Protein AF-A0A7C5ZGW9-F1 (afdb_monomer)

Nearest PDB structures (foldseek):
  5idm-assembly2_B  TM=8.456E-01  e=6.456E-04  Caulobacter vibrioides
  8vc9-assembly3_F  TM=8.289E-01  e=2.481E-03  Leptospira interrogans serovar Copenhageni
  5idj-assembly1_A-2  TM=8.248E-01  e=5.566E-03  Caulobacter vibrioides
  4biz-assembly1_E  TM=8.247E-01  e=3.921E-02  Escherichia coli K-12
  4cb0-assembly1_B  TM=8.017E-01  e=1.076E-01  Escherichia coli K-12

Mean predicted aligned error: 18.48 Å

Foldseek 3Di:
DDPVCQVCLLPFQDDPDDPPPDRSCPSVVLQVVLVVQVWGWHWDDDVPPGIDIDRGGDDDPPPPPPPPCPPPPPPPPPPPPPPPPPDPPPDDDPDPDDDDDDDDDDDDDDDDDDDDD

Solvent-accessible surface area (backbone atoms only — not comparable to full-atom values): 8116 Å² total; per-residue (Å²): 75,57,70,73,54,59,74,42,46,54,36,77,58,39,61,93,62,60,91,92,73,64,70,22,44,67,51,25,51,51,39,52,50,23,50,72,59,71,26,42,63,49,78,50,59,41,70,96,77,46,76,49,79,47,76,45,66,72,75,82,72,90,75,69,65,79,76,75,82,65,83,75,73,76,75,69,70,78,71,77,64,78,78,69,68,75,73,78,71,79,75,77,76,83,83,89,77,86,79,89,80,89,82,87,85,90,83,89,86,88,84,86,84,91,84,83,134

Radius of gyration: 35.11 Å; Cα contacts (8 Å, |Δi|>4): 77; chains: 1; bounding box: 60×30×104 Å

Structure (mmCIF, N/CA/C/O backbone):
data_AF-A0A7C5ZGW9-F1
#
_entry.id   AF-A0A7C5ZGW9-F1
#
loop_
_atom_site.group_PDB
_atom_site.id
_atom_site.type_symbol
_atom_site.label_atom_id
_atom_site.label_alt_id
_atom_site.label_comp_id
_atom_site.label_asym_id
_atom_site.label_entity_id
_atom_site.label_seq_id
_atom_site.pdbx_PDB_ins_code
_atom_site.Cartn_x
_atom_site.Cartn_y
_atom_site.Cartn_z
_atom_site.occupancy
_atom_site.B_iso_or_equiv
_atom_site.auth_seq_id
_atom_site.auth_comp_id
_atom_site.auth_asym_id
_atom_site.auth_atom_id
_atom_site.pdbx_PDB_model_num
ATOM 1 N N . MET A 1 1 ? 1.413 -10.786 -9.775 1.00 79.88 1 MET A N 1
ATOM 2 C CA . MET A 1 1 ? 2.738 -10.311 -9.308 1.00 79.88 1 MET A CA 1
ATOM 3 C C . MET A 1 1 ? 3.564 -11.518 -8.872 1.00 79.88 1 MET A C 1
ATOM 5 O O . MET A 1 1 ? 2.961 -12.494 -8.444 1.00 79.88 1 MET A O 1
ATOM 9 N N . ALA A 1 2 ? 4.897 -11.491 -8.992 1.00 89.94 2 ALA A N 1
ATOM 10 C CA . ALA A 1 2 ? 5.752 -12.530 -8.397 1.00 89.94 2 ALA A CA 1
ATOM 11 C C . ALA A 1 2 ? 5.742 -12.421 -6.860 1.00 89.94 2 ALA A C 1
ATOM 13 O O . ALA A 1 2 ? 5.577 -11.316 -6.339 1.00 89.94 2 ALA A O 1
ATOM 14 N N . GLN A 1 3 ? 5.931 -13.531 -6.134 1.00 89.19 3 GLN A N 1
ATOM 15 C CA . GLN A 1 3 ? 5.864 -13.520 -4.663 1.00 89.19 3 GLN A CA 1
ATOM 16 C C . GLN A 1 3 ? 6.916 -12.606 -4.018 1.00 89.19 3 GLN A C 1
ATOM 18 O O . GLN A 1 3 ? 6.611 -11.910 -3.052 1.00 89.19 3 GLN A O 1
ATOM 23 N N . ASP A 1 4 ? 8.125 -12.536 -4.579 1.00 91.62 4 ASP A N 1
ATOM 24 C CA . ASP A 1 4 ? 9.179 -11.646 -4.073 1.00 91.62 4 ASP A CA 1
ATOM 25 C C . ASP A 1 4 ? 8.798 -10.171 -4.178 1.00 91.62 4 ASP A C 1
ATOM 27 O O . ASP A 1 4 ? 9.051 -9.387 -3.267 1.00 91.62 4 ASP A O 1
ATOM 31 N N . VAL A 1 5 ? 8.132 -9.804 -5.273 1.00 93.19 5 VAL A N 1
ATOM 32 C CA . VAL A 1 5 ? 7.628 -8.447 -5.486 1.00 93.19 5 VAL A CA 1
ATOM 33 C C . VAL A 1 5 ? 6.486 -8.149 -4.518 1.00 93.19 5 VAL A C 1
ATOM 35 O O . VAL A 1 5 ? 6.433 -7.054 -3.976 1.00 93.19 5 VAL A O 1
ATOM 38 N N . LEU A 1 6 ? 5.602 -9.120 -4.267 1.00 92.31 6 LEU A N 1
ATOM 39 C CA . LEU A 1 6 ? 4.466 -8.959 -3.359 1.00 92.31 6 LEU A CA 1
ATOM 40 C C . LEU A 1 6 ? 4.917 -8.668 -1.921 1.00 92.31 6 LEU A C 1
ATOM 42 O O . LEU A 1 6 ? 4.392 -7.749 -1.300 1.00 92.31 6 LEU A O 1
ATOM 46 N N . ARG A 1 7 ? 5.926 -9.397 -1.420 1.00 92.00 7 ARG A N 1
ATOM 47 C CA . ARG A 1 7 ? 6.481 -9.191 -0.067 1.00 92.00 7 ARG A CA 1
ATOM 48 C C . ARG A 1 7 ? 7.073 -7.798 0.126 1.00 92.00 7 ARG A C 1
ATOM 50 O O . ARG A 1 7 ? 6.948 -7.227 1.202 1.00 92.00 7 ARG A O 1
ATOM 57 N N . ARG A 1 8 ? 7.685 -7.258 -0.927 1.00 94.19 8 ARG A N 1
ATOM 58 C CA . ARG A 1 8 ? 8.375 -5.962 -0.907 1.00 94.19 8 ARG A CA 1
ATOM 59 C C . ARG A 1 8 ? 7.491 -4.793 -1.331 1.00 94.19 8 ARG A C 1
ATOM 61 O O . ARG A 1 8 ? 7.877 -3.645 -1.169 1.00 94.19 8 ARG A O 1
ATOM 68 N N . ALA A 1 9 ? 6.296 -5.061 -1.858 1.00 93.06 9 ALA A N 1
ATOM 69 C CA . ALA A 1 9 ? 5.416 -4.051 -2.442 1.00 93.06 9 ALA A CA 1
ATOM 70 C C . ALA A 1 9 ? 5.041 -2.920 -1.468 1.00 93.06 9 ALA A C 1
ATOM 72 O O . ALA A 1 9 ? 4.791 -1.803 -1.908 1.00 93.06 9 ALA A O 1
ATOM 73 N N . GLY A 1 10 ? 5.003 -3.205 -0.163 1.00 91.19 10 GLY A N 1
ATOM 74 C CA . GLY A 1 10 ? 4.729 -2.218 0.885 1.00 91.19 10 GLY A CA 1
ATOM 75 C C . GLY A 1 10 ? 5.967 -1.521 1.461 1.00 91.19 10 GLY A C 1
ATOM 76 O O . GLY A 1 10 ? 5.809 -0.692 2.354 1.00 91.19 10 GLY A O 1
ATOM 77 N N . GLU A 1 11 ? 7.179 -1.857 1.011 1.00 94.25 11 GLU A N 1
ATOM 78 C CA . GLU A 1 11 ? 8.414 -1.229 1.489 1.00 94.25 11 GLU A CA 1
ATOM 79 C C . GLU A 1 11 ? 8.556 0.198 0.932 1.00 94.25 11 GLU A C 1
ATOM 81 O O . GLU A 1 11 ? 8.208 0.450 -0.227 1.00 94.25 11 GLU A O 1
ATOM 86 N N . PRO A 1 12 ? 9.113 1.142 1.712 1.00 94.94 12 PRO A N 1
ATOM 87 C CA . PRO A 1 12 ? 9.471 2.457 1.200 1.00 94.94 12 PRO A CA 1
ATOM 88 C C . PRO A 1 12 ? 10.394 2.348 -0.016 1.00 94.94 12 PRO A C 1
ATOM 90 O O . PRO A 1 12 ? 11.338 1.560 -0.030 1.00 94.94 12 PRO A O 1
ATOM 93 N N . PHE A 1 13 ? 10.150 3.186 -1.019 1.00 94.25 13 PHE A N 1
ATOM 94 C CA . PHE A 1 13 ? 10.950 3.304 -2.242 1.00 94.25 13 PHE A CA 1
ATOM 95 C C . PHE A 1 13 ? 10.950 2.092 -3.181 1.00 94.25 13 PHE A C 1
ATOM 97 O O . PHE A 1 13 ? 11.552 2.146 -4.256 1.00 94.25 13 PHE A O 1
ATOM 104 N N . PHE A 1 14 ? 10.243 1.014 -2.844 1.00 93.81 14 PHE A N 1
ATOM 105 C CA . PHE A 1 14 ? 10.168 -0.148 -3.713 1.00 93.81 14 PHE A CA 1
ATOM 106 C C . PHE A 1 14 ? 9.263 0.122 -4.924 1.00 93.81 14 PHE A C 1
ATOM 108 O O . PHE A 1 14 ? 8.097 0.500 -4.808 1.00 93.81 14 PHE A O 1
ATOM 115 N N . THR A 1 15 ? 9.794 -0.092 -6.127 1.00 93.75 15 THR A N 1
ATOM 116 C CA . THR A 1 15 ? 9.034 0.018 -7.374 1.00 93.75 15 THR A CA 1
ATOM 117 C C . THR A 1 15 ? 9.588 -0.936 -8.423 1.00 93.75 15 THR A C 1
ATOM 119 O O . THR A 1 15 ? 10.796 -1.121 -8.541 1.00 93.75 15 THR A O 1
ATOM 122 N N . THR A 1 16 ? 8.698 -1.536 -9.211 1.00 93.69 16 THR A N 1
ATOM 123 C CA . THR A 1 16 ? 9.062 -2.292 -10.420 1.00 93.69 16 THR A CA 1
ATOM 124 C C . THR A 1 16 ? 9.043 -1.421 -11.676 1.00 93.69 16 THR A C 1
ATOM 126 O O . THR A 1 16 ? 9.332 -1.908 -12.768 1.00 93.69 16 THR A O 1
ATOM 129 N N . LYS A 1 17 ? 8.667 -0.143 -11.547 1.00 92.44 17 LYS A N 1
ATOM 130 C CA . LYS A 1 17 ? 8.642 0.800 -12.666 1.00 92.44 17 LYS A CA 1
ATOM 131 C C . LYS A 1 17 ? 10.059 1.278 -13.010 1.00 92.44 17 LYS A C 1
ATOM 133 O O . LYS A 1 17 ? 10.903 1.344 -12.116 1.00 92.44 17 LYS A O 1
ATOM 138 N N . PRO A 1 18 ? 10.307 1.674 -14.270 1.00 91.50 18 PRO A N 1
ATOM 139 C CA . PRO A 1 18 ? 11.567 2.288 -14.669 1.00 91.50 18 PRO A CA 1
ATOM 140 C C . PRO A 1 18 ? 11.903 3.556 -13.862 1.00 91.50 18 PRO A C 1
ATOM 142 O O . PRO A 1 18 ? 10.994 4.210 -13.331 1.00 91.50 18 PRO A O 1
ATOM 145 N N . PRO A 1 19 ? 13.188 3.957 -13.819 1.00 89.50 19 PRO A N 1
ATOM 146 C CA . PRO A 1 19 ? 13.611 5.203 -13.186 1.00 89.50 19 PRO A CA 1
ATOM 147 C C . PRO A 1 19 ? 12.803 6.410 -13.680 1.00 89.50 19 PRO A C 1
ATOM 149 O O . PRO A 1 19 ? 12.507 6.533 -14.867 1.00 89.50 19 PRO A O 1
ATOM 152 N N . GLY A 1 20 ? 12.423 7.296 -12.758 1.00 89.31 20 GLY A N 1
ATOM 153 C CA . GLY A 1 20 ? 11.638 8.498 -13.062 1.00 89.31 20 GLY A CA 1
ATOM 154 C C . GLY A 1 20 ? 10.123 8.288 -13.206 1.00 89.31 20 GLY A C 1
ATOM 155 O O . GLY A 1 20 ? 9.398 9.271 -13.308 1.00 89.31 20 GLY A O 1
ATOM 156 N N . GLN A 1 21 ? 9.606 7.051 -13.156 1.00 89.31 21 GLN A N 1
ATOM 157 C CA . GLN A 1 21 ? 8.163 6.766 -13.307 1.00 89.31 21 GLN A CA 1
ATOM 158 C C . GLN A 1 21 ? 7.407 6.562 -11.980 1.00 89.31 21 GLN A C 1
ATOM 160 O O . GLN A 1 21 ? 6.258 6.103 -11.949 1.00 89.31 21 GLN A O 1
ATOM 165 N N . GLY A 1 22 ? 8.054 6.888 -10.864 1.00 87.56 22 GLY A N 1
ATOM 166 C CA . GLY A 1 22 ? 7.465 6.847 -9.533 1.00 87.56 22 GLY A CA 1
ATOM 167 C C . GLY A 1 22 ? 8.495 6.532 -8.459 1.00 87.56 22 GLY A C 1
ATOM 168 O O . GLY A 1 22 ? 9.439 5.785 -8.690 1.00 87.56 22 GLY A O 1
ATOM 169 N N . MET A 1 23 ? 8.278 7.083 -7.268 1.00 92.88 23 MET A N 1
ATOM 170 C CA . MET A 1 23 ? 9.195 6.942 -6.133 1.00 92.88 23 MET A CA 1
ATOM 171 C C . MET A 1 23 ? 8.972 5.669 -5.311 1.00 92.88 23 MET A C 1
ATOM 173 O O . MET A 1 23 ? 9.651 5.495 -4.317 1.00 92.88 23 MET A O 1
ATOM 177 N N . GLY A 1 24 ? 7.998 4.816 -5.650 1.00 93.12 24 GLY A N 1
ATOM 178 C CA . GLY A 1 24 ? 7.712 3.607 -4.862 1.00 93.12 24 GLY A CA 1
ATOM 179 C C . GLY A 1 24 ? 7.123 3.871 -3.469 1.00 93.12 24 GLY A C 1
ATOM 180 O O . GLY A 1 24 ? 7.253 3.045 -2.580 1.00 93.12 24 GLY A O 1
ATOM 181 N N . LEU A 1 25 ? 6.489 5.030 -3.254 1.00 96.12 25 LEU A N 1
ATOM 182 C CA . LEU A 1 25 ? 5.954 5.417 -1.939 1.00 96.12 25 LEU A CA 1
ATOM 183 C C . LEU A 1 25 ? 4.452 5.163 -1.768 1.00 96.12 25 LEU A C 1
ATOM 185 O O . LEU A 1 25 ? 3.962 5.172 -0.648 1.00 96.12 25 LEU A O 1
ATOM 189 N N . GLY A 1 26 ? 3.703 4.930 -2.848 1.00 94.38 26 GLY A N 1
ATOM 190 C CA . GLY A 1 26 ?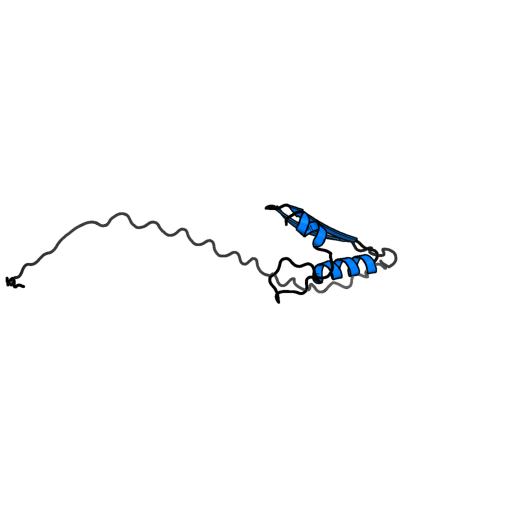 2.236 4.876 -2.783 1.00 94.38 26 GLY A CA 1
ATOM 191 C C . GLY A 1 26 ? 1.703 3.787 -1.848 1.00 94.38 26 GLY A C 1
ATOM 192 O O . GLY A 1 26 ? 0.924 4.078 -0.948 1.00 94.38 26 GLY A O 1
ATOM 193 N N . LEU A 1 27 ? 2.151 2.542 -2.028 1.00 95.56 27 LEU A N 1
ATOM 194 C CA . LEU A 1 27 ? 1.704 1.414 -1.199 1.00 95.56 27 LEU A CA 1
ATOM 195 C C . LEU A 1 27 ? 2.178 1.534 0.252 1.00 95.56 27 LEU A C 1
ATOM 197 O O . LEU A 1 27 ? 1.431 1.199 1.168 1.00 95.56 27 LEU A O 1
ATOM 201 N N . PHE A 1 28 ? 3.380 2.074 0.458 1.00 95.94 28 PHE A N 1
ATOM 202 C CA . PHE A 1 28 ? 3.881 2.393 1.789 1.00 95.94 28 PHE A CA 1
ATOM 203 C C . PHE A 1 28 ? 2.972 3.405 2.506 1.00 95.94 28 PHE A C 1
ATOM 205 O O . PHE A 1 28 ? 2.565 3.173 3.641 1.00 95.94 28 PHE A O 1
ATOM 212 N N . LEU A 1 29 ? 2.573 4.485 1.826 1.00 96.25 29 LEU A N 1
ATOM 213 C CA . LEU A 1 29 ? 1.683 5.500 2.397 1.00 96.25 29 LEU A CA 1
ATOM 214 C C . LEU A 1 29 ? 0.283 4.954 2.693 1.00 96.25 29 LEU A C 1
ATOM 216 O O . LEU A 1 29 ? -0.292 5.314 3.715 1.00 96.25 29 LEU A O 1
ATOM 220 N N . VAL A 1 30 ? -0.261 4.071 1.850 1.00 96.06 30 VAL A N 1
ATOM 221 C CA . VAL A 1 30 ? -1.545 3.403 2.130 1.00 96.06 30 VAL A CA 1
ATOM 222 C C . VAL A 1 30 ? -1.458 2.580 3.411 1.00 96.06 30 VAL A C 1
ATOM 224 O O . VAL A 1 30 ? -2.333 2.702 4.263 1.00 96.06 30 VAL A O 1
ATOM 227 N N . ARG A 1 31 ? -0.388 1.794 3.579 1.00 95.25 31 ARG A N 1
ATOM 228 C CA . ARG A 1 31 ? -0.169 1.009 4.796 1.00 95.25 31 ARG A CA 1
ATOM 229 C C . ARG A 1 31 ? -0.048 1.901 6.032 1.00 95.25 31 ARG A C 1
ATOM 231 O O . ARG A 1 31 ? -0.756 1.662 7.002 1.00 95.25 31 ARG A O 1
ATOM 238 N N . LEU A 1 32 ? 0.770 2.954 5.969 1.00 95.81 32 LEU A N 1
ATOM 239 C CA . LEU A 1 32 ? 0.900 3.915 7.070 1.00 95.81 32 LEU A CA 1
ATOM 240 C C . LEU A 1 32 ? -0.437 4.568 7.424 1.00 95.81 32 LEU A C 1
ATOM 242 O O . LEU A 1 32 ? -0.758 4.737 8.596 1.00 95.81 32 LEU A O 1
ATOM 246 N N . THR A 1 33 ? -1.218 4.938 6.410 1.00 96.12 33 THR A N 1
ATOM 247 C CA . THR A 1 33 ? -2.531 5.558 6.603 1.00 96.12 33 THR A CA 1
ATOM 248 C C . THR A 1 33 ? -3.470 4.576 7.295 1.00 96.12 33 THR A C 1
ATOM 250 O O . THR A 1 33 ? -4.086 4.934 8.292 1.00 96.12 33 THR A O 1
ATOM 253 N N . ALA A 1 34 ? -3.529 3.326 6.826 1.00 95.75 34 ALA A N 1
ATOM 254 C CA . ALA A 1 34 ? -4.328 2.277 7.450 1.00 95.75 34 ALA A CA 1
ATOM 255 C C . ALA A 1 34 ? -3.955 2.093 8.925 1.00 95.75 34 ALA A C 1
ATOM 257 O O . ALA A 1 34 ? -4.824 2.184 9.786 1.00 95.75 34 ALA A O 1
ATOM 258 N N . GLU A 1 35 ? -2.662 1.933 9.215 1.00 95.00 35 GLU A N 1
ATOM 259 C CA . GLU A 1 35 ? -2.135 1.772 10.574 1.00 95.00 35 GLU A CA 1
ATOM 260 C C . GLU A 1 35 ? -2.460 2.989 11.460 1.00 95.00 35 GLU A C 1
ATOM 262 O O . GLU A 1 35 ? -2.853 2.826 12.613 1.00 95.00 35 GLU A O 1
ATOM 267 N N . THR A 1 36 ? -2.384 4.208 10.912 1.00 96.06 36 THR A N 1
ATOM 268 C CA . THR A 1 36 ? -2.716 5.458 11.626 1.00 96.06 36 THR A CA 1
ATOM 269 C C . THR A 1 36 ? -4.186 5.509 12.048 1.00 96.06 36 THR A C 1
ATOM 271 O O . THR A 1 36 ? -4.501 6.019 13.120 1.00 96.06 36 THR A O 1
ATOM 274 N N . TYR A 1 37 ? -5.087 4.955 11.236 1.00 95.06 37 TYR A N 1
ATOM 275 C CA . TYR A 1 37 ? -6.512 4.847 11.559 1.00 95.06 37 TYR A CA 1
ATOM 276 C C . TYR A 1 37 ? -6.862 3.577 12.356 1.00 95.06 37 TYR A C 1
ATOM 278 O O . TYR A 1 37 ? -8.040 3.276 12.534 1.00 95.06 37 TYR A O 1
ATOM 286 N N . GLY A 1 38 ? -5.870 2.818 12.837 1.00 95.06 38 GLY A N 1
ATOM 287 C CA . GLY A 1 38 ? -6.093 1.563 13.568 1.00 95.06 38 GLY A CA 1
ATOM 288 C C . GLY A 1 38 ? -6.589 0.413 12.686 1.00 95.06 38 GLY A C 1
ATOM 289 O O . GLY A 1 38 ? -7.172 -0.547 13.182 1.00 95.06 38 GLY A O 1
ATOM 290 N N . GLY A 1 39 ? -6.401 0.535 11.376 1.00 96.00 39 GLY A N 1
ATOM 291 C CA . GLY A 1 39 ? -6.784 -0.434 10.365 1.00 96.00 39 GLY A CA 1
ATOM 292 C C . GLY A 1 39 ? -5.633 -1.299 9.862 1.00 96.00 39 GLY A C 1
ATOM 293 O O . GLY A 1 39 ? -4.540 -1.327 10.428 1.00 96.00 39 GLY A O 1
ATOM 294 N N . SER A 1 40 ? -5.886 -2.010 8.765 1.00 96.31 40 SER A N 1
ATOM 295 C CA . SER A 1 40 ? -4.936 -2.920 8.127 1.00 96.31 40 SER A CA 1
ATOM 296 C C . SER A 1 40 ? -4.934 -2.761 6.604 1.00 96.31 40 SER A C 1
ATOM 298 O O . SER A 1 40 ? -5.908 -2.314 5.995 1.00 96.31 40 SER A O 1
ATOM 300 N N . PHE A 1 41 ? -3.815 -3.122 5.975 1.00 95.62 41 PHE A N 1
ATOM 301 C CA . PHE A 1 41 ? -3.684 -3.168 4.522 1.00 95.62 41 PHE A CA 1
ATOM 302 C C . PHE A 1 41 ? -3.052 -4.493 4.087 1.00 95.62 41 PHE A C 1
ATOM 304 O O . PHE A 1 41 ? -1.958 -4.838 4.536 1.00 95.62 41 PHE A O 1
ATOM 311 N N . GLU A 1 42 ? -3.713 -5.209 3.177 1.00 94.62 42 GLU A N 1
ATOM 312 C CA . GLU A 1 42 ? -3.263 -6.489 2.631 1.00 94.62 42 GLU A CA 1
ATOM 313 C C . GLU A 1 42 ? -3.250 -6.459 1.095 1.00 94.62 42 GLU A C 1
ATOM 315 O O . GLU A 1 42 ? -4.151 -5.925 0.446 1.00 94.62 42 GLU A O 1
ATOM 320 N N . LEU A 1 43 ? -2.234 -7.080 0.493 1.00 94.06 43 LEU A N 1
ATOM 321 C CA . LEU A 1 43 ? -2.133 -7.252 -0.952 1.00 94.06 43 LEU A CA 1
ATOM 322 C C . LEU A 1 43 ? -2.101 -8.744 -1.289 1.00 94.06 43 LEU A C 1
ATOM 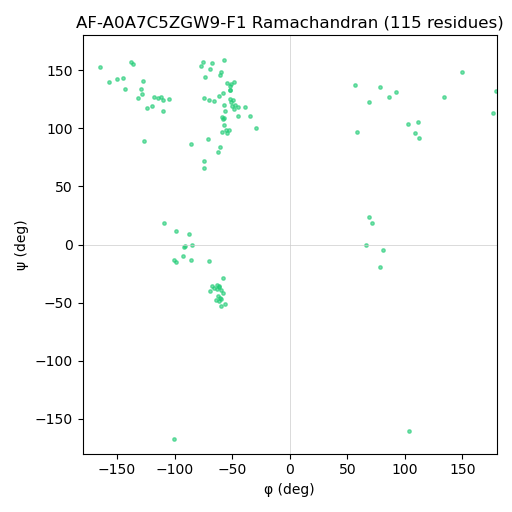324 O O . LEU A 1 43 ? -1.178 -9.460 -0.906 1.00 94.06 43 LEU A O 1
ATOM 328 N N . ARG A 1 44 ? -3.090 -9.210 -2.053 1.00 93.94 44 ARG A N 1
ATOM 329 C CA . ARG A 1 44 ? -3.185 -10.589 -2.546 1.00 93.94 44 ARG A CA 1
ATOM 330 C C . ARG A 1 44 ? -2.959 -10.595 -4.048 1.00 93.94 44 ARG A C 1
ATOM 332 O O . ARG A 1 44 ? -3.646 -9.897 -4.785 1.00 93.94 44 ARG A O 1
ATOM 339 N N . SER A 1 45 ? -2.003 -11.373 -4.541 1.00 93.12 45 SER A N 1
ATOM 340 C CA . SER A 1 45 ? -1.771 -11.492 -5.983 1.00 93.12 45 SER A CA 1
ATOM 341 C C . SER A 1 45 ? -1.346 -12.895 -6.364 1.00 93.12 45 SER A C 1
ATOM 343 O O . SER A 1 45 ? -0.579 -13.536 -5.652 1.00 93.12 45 SER A O 1
ATOM 345 N N . SER A 1 46 ? -1.809 -13.342 -7.527 1.00 91.56 46 SER A N 1
ATOM 346 C CA . SER A 1 46 ? -1.336 -14.556 -8.184 1.00 91.56 46 SER A CA 1
ATOM 347 C C . SER A 1 46 ? -0.987 -14.233 -9.642 1.00 91.56 46 SER A C 1
ATOM 349 O O . SER A 1 46 ? -1.750 -13.523 -10.308 1.00 91.56 46 SER A O 1
ATOM 351 N N . PRO A 1 47 ? 0.174 -14.678 -10.164 1.00 90.69 47 PRO A N 1
ATOM 352 C CA . PRO A 1 47 ? 0.509 -14.512 -11.578 1.00 90.69 47 PRO A CA 1
ATOM 353 C C . PRO A 1 47 ? -0.618 -15.024 -12.486 1.00 90.69 47 PRO A C 1
ATOM 355 O O . PRO A 1 47 ? -1.163 -16.095 -12.251 1.00 90.69 47 PRO A O 1
ATOM 358 N N . GLY A 1 48 ? -1.000 -14.240 -13.495 1.00 91.00 48 GLY A N 1
ATOM 359 C CA . GLY A 1 48 ? -2.081 -14.589 -14.426 1.00 91.00 48 GLY A CA 1
ATOM 360 C C . GLY A 1 48 ? -3.513 -14.389 -13.905 1.00 91.00 48 GLY A C 1
ATOM 361 O O . GLY A 1 48 ? -4.412 -14.238 -14.722 1.00 91.00 48 GLY A O 1
ATOM 362 N N . ALA A 1 49 ? -3.736 -14.308 -12.587 1.00 92.31 49 ALA A N 1
ATOM 363 C CA . ALA A 1 49 ? -5.071 -14.122 -11.995 1.00 92.31 49 ALA A CA 1
ATOM 364 C C . ALA A 1 49 ? -5.368 -12.675 -11.553 1.00 92.31 49 ALA A C 1
ATOM 366 O O . ALA A 1 49 ? -6.513 -12.331 -11.276 1.00 92.31 49 ALA A O 1
ATOM 367 N N . GLY A 1 50 ? -4.342 -11.821 -11.486 1.00 92.69 50 GLY A N 1
ATOM 368 C CA . GLY A 1 50 ? -4.469 -10.414 -11.102 1.00 92.69 50 GLY A CA 1
ATOM 369 C C . GLY A 1 50 ? -4.000 -10.119 -9.677 1.00 92.69 50 GLY A C 1
ATOM 370 O O . GLY A 1 50 ? -3.191 -10.848 -9.091 1.00 92.69 50 GLY A O 1
ATOM 371 N N . THR A 1 51 ? -4.460 -8.988 -9.145 1.00 94.31 51 THR A N 1
ATOM 372 C CA . THR A 1 51 ? -4.063 -8.462 -7.835 1.00 94.31 51 THR A CA 1
ATOM 373 C C . THR A 1 51 ? -5.267 -7.818 -7.155 1.00 94.31 51 THR A C 1
ATOM 375 O O . THR A 1 51 ? -5.966 -7.021 -7.777 1.00 94.31 51 THR A O 1
ATOM 378 N N . SER A 1 52 ? -5.469 -8.126 -5.878 1.00 95.31 52 SER A N 1
ATOM 379 C CA . SER A 1 52 ? -6.483 -7.545 -5.003 1.00 95.31 52 SER A CA 1
ATOM 380 C C . SER A 1 52 ? -5.808 -6.827 -3.839 1.00 95.31 52 SER A C 1
ATOM 382 O O . SER A 1 52 ? -4.992 -7.420 -3.135 1.00 95.31 52 SER A O 1
ATOM 384 N N . SER A 1 53 ? -6.169 -5.563 -3.636 1.00 94.69 53 SER A N 1
ATOM 385 C CA . SER A 1 53 ? -5.741 -4.748 -2.497 1.00 94.69 53 SER A CA 1
ATOM 386 C C . SER A 1 53 ? -6.906 -4.622 -1.523 1.00 94.69 53 SER A C 1
ATOM 388 O O . SER A 1 53 ? -7.986 -4.196 -1.927 1.00 94.69 53 SER A O 1
ATOM 390 N N . ILE A 1 54 ? -6.696 -4.993 -0.266 1.00 96.38 54 ILE A N 1
ATOM 391 C CA . ILE A 1 54 ? -7.703 -4.957 0.795 1.00 96.38 54 ILE A CA 1
ATOM 392 C C . ILE A 1 54 ? -7.252 -3.923 1.823 1.00 96.38 54 ILE A C 1
ATOM 394 O O . ILE A 1 54 ? -6.122 -3.972 2.299 1.00 96.38 54 ILE A O 1
ATOM 398 N N . LEU A 1 55 ? -8.126 -2.966 2.125 1.00 95.75 55 LEU A N 1
ATOM 399 C CA . LEU A 1 55 ? -7.908 -1.920 3.118 1.00 95.75 55 LEU A CA 1
ATOM 400 C C . LEU A 1 55 ? -9.056 -1.995 4.120 1.00 95.75 55 LEU A C 1
ATOM 402 O O . LEU A 1 55 ? -10.210 -1.800 3.740 1.00 95.75 55 LEU A O 1
ATOM 406 N N . GLU A 1 56 ? -8.741 -2.275 5.376 1.00 96.25 56 GLU A N 1
ATOM 407 C CA . GLU A 1 56 ? -9.720 -2.366 6.455 1.00 96.25 56 GLU A CA 1
ATOM 408 C C . GLU A 1 56 ? -9.500 -1.206 7.411 1.00 96.25 56 GLU A C 1
ATOM 410 O O . GLU A 1 56 ? -8.385 -1.000 7.879 1.00 96.25 56 GLU A O 1
ATOM 415 N N . ILE A 1 57 ? -10.552 -0.443 7.699 1.00 95.38 57 ILE A N 1
ATOM 416 C CA . ILE A 1 57 ? -10.503 0.699 8.613 1.00 95.38 57 ILE A CA 1
ATOM 417 C C . ILE A 1 57 ? -11.633 0.531 9.634 1.00 95.38 57 ILE A C 1
ATOM 419 O O . ILE A 1 57 ? -12.777 0.312 9.218 1.00 95.38 57 ILE A O 1
ATOM 423 N N . PRO A 1 58 ? -11.354 0.630 10.946 1.00 92.31 58 PRO A N 1
ATOM 424 C CA . PRO A 1 58 ? -12.387 0.642 11.968 1.00 92.31 58 PRO A CA 1
ATOM 425 C C . PRO A 1 58 ? -13.358 1.799 11.737 1.00 92.31 58 PRO A C 1
ATOM 427 O O . PRO A 1 58 ? -12.951 2.947 11.570 1.00 92.31 58 PRO A O 1
ATOM 430 N N . TYR A 1 59 ? -14.653 1.496 11.751 1.00 87.88 59 TYR A N 1
ATOM 431 C CA . TYR A 1 59 ? -15.703 2.504 11.694 1.00 87.88 59 TYR A CA 1
ATOM 432 C C . TYR A 1 59 ? -16.415 2.554 13.052 1.00 87.88 59 TYR A C 1
ATOM 434 O O . TYR A 1 59 ? -17.023 1.550 13.438 1.00 87.88 59 TYR A O 1
ATOM 442 N N . PRO A 1 60 ? -16.329 3.668 13.801 1.00 79.69 60 PRO A N 1
ATOM 443 C CA . PRO A 1 60 ? -17.001 3.786 15.089 1.00 79.69 60 PRO A CA 1
ATOM 444 C C . PRO A 1 60 ? -18.522 3.763 14.889 1.00 79.69 60 PRO A C 1
ATOM 446 O O . PRO A 1 60 ? -19.069 4.559 14.129 1.00 79.69 60 PRO A O 1
ATOM 449 N N . GLN A 1 61 ? -19.208 2.831 15.557 1.00 71.12 61 GLN A N 1
ATOM 450 C CA . GLN A 1 61 ? -20.670 2.696 15.472 1.00 71.12 61 GLN A CA 1
ATOM 451 C C . GLN A 1 61 ? -21.428 3.598 16.458 1.00 71.12 61 GLN A C 1
ATOM 453 O O . GLN A 1 61 ? -22.630 3.788 16.291 1.00 71.12 61 GLN A O 1
ATOM 458 N N . ASP A 1 62 ? -20.739 4.189 17.440 1.00 65.31 62 ASP A N 1
ATOM 459 C CA . ASP A 1 62 ? -21.367 4.958 18.526 1.00 65.31 62 ASP A CA 1
ATOM 460 C C . ASP A 1 62 ? -21.971 6.307 18.087 1.00 65.31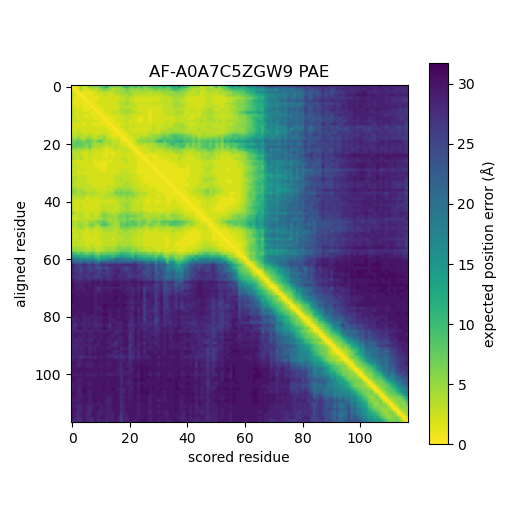 62 ASP A C 1
ATOM 462 O O . ASP A 1 62 ? -22.777 6.881 18.813 1.00 65.31 62 ASP A O 1
ATOM 466 N N . GLU A 1 63 ? -21.648 6.805 16.887 1.00 57.50 63 GLU A N 1
ATOM 467 C CA . GLU A 1 63 ? -22.130 8.100 16.372 1.00 57.50 63 GLU A CA 1
ATOM 468 C C . GLU A 1 63 ? -23.145 7.963 15.220 1.00 57.50 63 GLU A C 1
ATOM 470 O O . GLU A 1 63 ? -23.411 8.912 14.481 1.00 57.50 63 GLU A O 1
ATOM 475 N N . LEU A 1 64 ? -23.768 6.789 15.066 1.00 61.91 64 LEU A N 1
ATOM 476 C CA . LEU A 1 64 ? -24.988 6.646 14.266 1.00 61.91 64 LEU A CA 1
ATOM 477 C C . LEU A 1 64 ? -26.175 7.245 15.037 1.00 61.91 64 LEU A C 1
ATOM 479 O O . LEU A 1 64 ? -27.123 6.551 15.405 1.00 61.91 64 LEU A O 1
ATOM 483 N N . LEU A 1 65 ? -26.151 8.565 15.252 1.00 64.31 65 LEU A N 1
ATOM 484 C CA . LEU A 1 65 ? -27.397 9.310 15.399 1.00 64.31 65 LEU A CA 1
ATOM 485 C C . LEU A 1 65 ? -28.270 8.947 14.189 1.00 64.31 65 LEU A C 1
ATOM 487 O O . LEU A 1 65 ? -27.738 8.848 13.074 1.00 64.31 65 LEU A O 1
ATOM 491 N N . PRO A 1 66 ? -29.579 8.695 14.370 1.00 60.94 66 PRO A N 1
ATOM 492 C CA . PRO A 1 66 ? -30.447 8.372 13.251 1.00 60.94 66 PRO A CA 1
ATOM 493 C C . PRO A 1 66 ? -30.249 9.451 12.1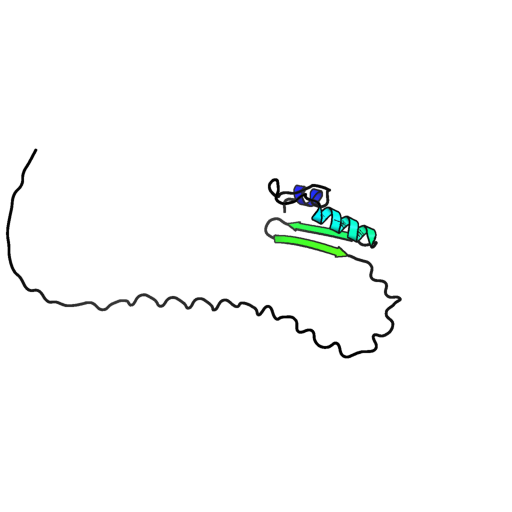92 1.00 60.94 66 PRO A C 1
ATOM 495 O O . PRO A 1 66 ? -30.403 10.638 12.483 1.00 60.94 66 PRO A O 1
ATOM 498 N N . ARG A 1 67 ? -29.857 9.048 10.976 1.00 61.28 67 ARG A N 1
ATOM 499 C CA . ARG A 1 67 ? -29.940 9.951 9.833 1.00 61.28 67 ARG A CA 1
ATOM 500 C C . ARG A 1 67 ? -31.402 10.362 9.763 1.00 61.28 67 ARG A C 1
ATOM 502 O O . ARG A 1 67 ? -32.234 9.565 9.341 1.00 61.28 67 ARG A O 1
ATOM 509 N N . THR A 1 68 ? -31.728 11.566 10.220 1.00 62.69 68 THR A N 1
ATOM 510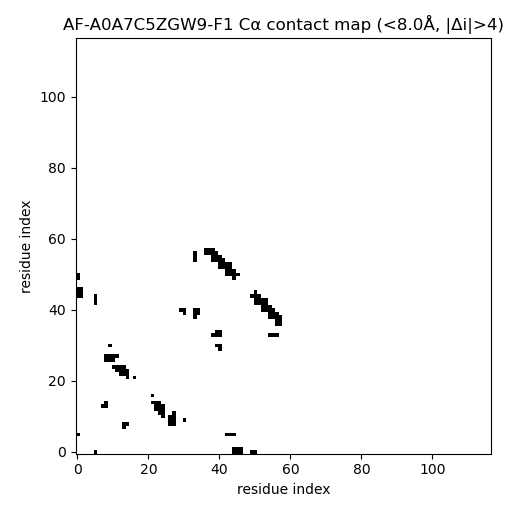 C CA . THR A 1 68 ? -32.974 12.202 9.821 1.00 62.69 68 THR A CA 1
ATOM 511 C C . THR A 1 68 ? -32.872 12.283 8.311 1.00 62.69 68 THR A C 1
ATOM 513 O O . THR A 1 68 ? -31.967 12.928 7.784 1.00 62.69 68 THR A O 1
ATOM 516 N N . ASP A 1 69 ? -33.693 11.479 7.651 1.00 61.88 69 ASP A N 1
ATOM 517 C CA . ASP A 1 69 ? -33.727 11.260 6.214 1.00 61.88 69 ASP A CA 1
ATOM 518 C C . ASP A 1 69 ? -34.076 12.591 5.521 1.00 61.88 69 ASP A C 1
ATOM 520 O O . ASP A 1 69 ? -35.225 12.875 5.194 1.00 61.88 69 ASP A O 1
ATOM 524 N N . GLU A 1 70 ? -33.094 13.481 5.369 1.00 62.66 70 GLU A N 1
ATOM 525 C CA . GLU A 1 70 ? -33.172 14.535 4.368 1.00 62.66 70 GLU A CA 1
ATOM 526 C C . GLU A 1 70 ? -33.042 13.834 3.015 1.00 62.66 70 GLU A C 1
ATOM 528 O O . GLU A 1 70 ? -32.059 13.110 2.812 1.00 62.66 70 GLU A O 1
ATOM 533 N N . PRO A 1 71 ? -34.003 14.006 2.087 1.00 58.41 71 PRO A N 1
ATOM 534 C CA . PRO A 1 71 ? -33.998 13.296 0.821 1.00 58.41 71 PRO A CA 1
ATOM 535 C C . PRO A 1 71 ? -32.69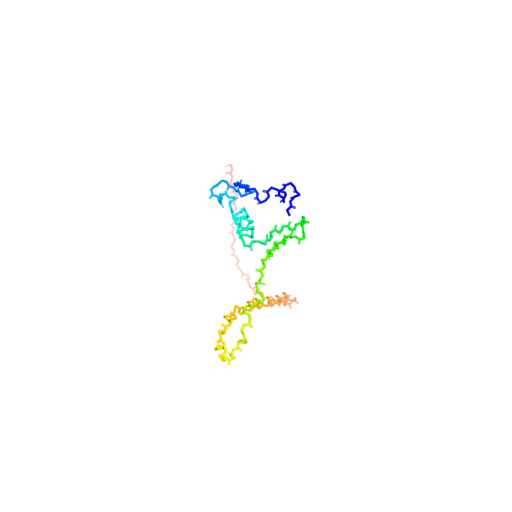0 13.615 0.112 1.00 58.41 71 PRO A C 1
ATOM 537 O O . PRO A 1 71 ? -32.477 14.736 -0.358 1.00 58.41 71 PRO A O 1
ATOM 540 N N . GLN A 1 72 ? -31.798 12.624 0.071 1.00 59.22 72 GLN A N 1
ATOM 541 C CA . GLN A 1 72 ? -30.522 12.714 -0.611 1.00 59.22 72 GLN A CA 1
ATOM 542 C C . GLN A 1 72 ? -30.832 13.005 -2.072 1.00 59.22 72 GLN A C 1
ATOM 544 O O . GLN A 1 72 ? -31.162 12.105 -2.848 1.00 59.22 72 GLN A O 1
ATOM 549 N N . ARG A 1 73 ? -30.770 14.295 -2.424 1.00 54.41 73 ARG A N 1
ATOM 550 C CA . ARG A 1 73 ? -30.804 14.789 -3.792 1.00 54.41 73 ARG A CA 1
ATOM 551 C C . ARG A 1 73 ? -29.863 13.890 -4.559 1.00 54.41 73 ARG A C 1
ATOM 553 O O . ARG A 1 73 ? -28.660 13.900 -4.309 1.00 54.41 73 ARG A O 1
ATOM 560 N N . SER A 1 74 ? -30.463 13.077 -5.417 1.00 60.44 74 SER A N 1
ATOM 561 C CA . SER A 1 74 ? -29.796 12.086 -6.227 1.00 60.44 74 SER A CA 1
ATOM 562 C C . SER A 1 74 ? -28.674 12.796 -6.966 1.00 60.44 74 SER A C 1
ATOM 564 O O . SER A 1 74 ? -28.904 13.462 -7.975 1.00 60.44 74 SER A O 1
ATOM 566 N N . THR A 1 75 ? -27.450 12.697 -6.451 1.00 59.03 75 THR A N 1
ATOM 567 C CA . THR A 1 75 ? -26.278 12.930 -7.269 1.00 59.03 75 THR A CA 1
ATOM 568 C C . THR A 1 75 ? -26.270 11.724 -8.174 1.00 59.03 75 THR A C 1
ATOM 570 O O . THR A 1 75 ? -25.818 10.631 -7.838 1.00 59.03 75 THR A O 1
ATOM 573 N N . SER A 1 76 ? -26.941 11.907 -9.309 1.00 56.94 76 SER A N 1
ATOM 574 C CA . SER A 1 76 ? -26.759 11.102 -10.490 1.00 56.94 76 SER A CA 1
ATOM 575 C C . SER A 1 76 ? -25.288 10.727 -10.533 1.00 56.94 76 SER A C 1
ATOM 577 O O . SER A 1 76 ? -24.428 11.585 -10.749 1.00 56.94 76 SER A O 1
ATOM 579 N N . ARG A 1 77 ? -24.998 9.444 -10.308 1.00 55.50 77 ARG A N 1
ATOM 580 C CA . ARG A 1 77 ? -23.827 8.813 -10.897 1.00 55.50 77 ARG A CA 1
ATOM 581 C C . ARG A 1 77 ? -23.768 9.399 -12.308 1.00 55.50 77 ARG A C 1
ATOM 583 O O . ARG A 1 77 ? -24.768 9.223 -13.016 1.00 55.50 77 ARG A O 1
ATOM 590 N N . PRO A 1 78 ? -22.720 10.129 -12.742 1.00 47.75 78 PRO A N 1
ATOM 591 C CA . PRO A 1 78 ? -22.534 10.225 -14.168 1.00 47.75 78 PRO A CA 1
ATOM 592 C C . PRO A 1 78 ? -22.426 8.761 -14.556 1.00 47.75 78 PRO A C 1
ATOM 594 O O . PRO A 1 78 ? -21.521 8.043 -14.125 1.00 47.75 78 PRO A O 1
ATOM 597 N N . ALA A 1 79 ? -23.467 8.266 -15.218 1.00 56.38 79 ALA A N 1
ATOM 598 C CA . ALA A 1 79 ? -23.354 7.051 -15.959 1.00 56.38 79 ALA A CA 1
ATOM 599 C C . ALA A 1 79 ? -22.181 7.353 -16.882 1.00 56.38 79 ALA A C 1
ATOM 601 O O . ALA A 1 79 ? -22.337 8.028 -17.897 1.00 56.38 79 ALA A O 1
ATOM 602 N N . THR A 1 80 ? -20.988 6.885 -16.519 1.00 53.22 80 THR A N 1
ATOM 603 C CA . THR A 1 80 ? -20.054 6.421 -17.522 1.00 53.22 80 THR A CA 1
ATOM 604 C C . THR A 1 80 ? -20.827 5.301 -18.177 1.00 53.22 80 THR A C 1
ATOM 606 O O . THR A 1 80 ? -20.819 4.154 -17.731 1.00 53.22 80 THR A O 1
ATOM 609 N N . ALA A 1 81 ? -21.665 5.725 -19.122 1.00 51.41 81 ALA A N 1
ATOM 610 C CA . ALA A 1 81 ? -22.425 4.897 -19.996 1.00 51.41 81 ALA A CA 1
ATOM 611 C C . ALA A 1 81 ? -21.396 3.916 -20.502 1.00 51.41 81 ALA A C 1
ATOM 613 O O . ALA A 1 81 ? -20.372 4.304 -21.069 1.00 51.41 81 ALA A O 1
ATOM 614 N N . ASN A 1 82 ? -21.645 2.667 -20.142 1.00 57.53 82 ASN A N 1
ATOM 615 C CA . ASN 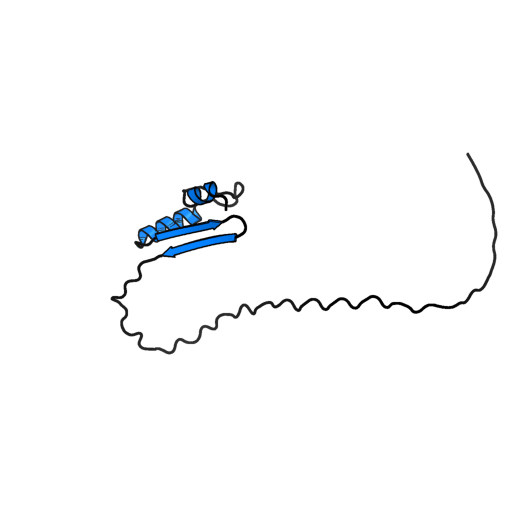A 1 82 ? -21.115 1.505 -20.791 1.00 57.53 82 ASN A CA 1
ATOM 616 C C . ASN A 1 82 ? -20.899 1.872 -22.263 1.00 57.53 82 ASN A C 1
ATOM 618 O O . ASN A 1 82 ? -21.866 1.982 -23.021 1.00 57.53 82 ASN A O 1
ATOM 622 N N . ARG A 1 83 ? -19.651 2.174 -22.648 1.00 54.31 83 ARG A N 1
ATOM 623 C CA . ARG A 1 83 ? -19.285 2.332 -24.050 1.00 54.31 83 ARG A CA 1
ATOM 624 C C . ARG A 1 83 ? -19.257 0.913 -24.576 1.00 54.31 83 ARG A C 1
ATOM 626 O O . ARG A 1 83 ? -18.199 0.333 -24.788 1.00 54.31 83 ARG A O 1
ATOM 633 N N . GLN A 1 84 ? -20.454 0.352 -24.706 1.00 52.94 84 GLN A N 1
ATOM 634 C CA . GLN A 1 84 ? -20.741 -0.752 -25.578 1.00 52.94 84 GLN A CA 1
ATOM 635 C C . GLN A 1 84 ? -20.252 -0.250 -26.934 1.00 52.94 84 GLN A C 1
ATOM 637 O O . GLN A 1 84 ? -20.904 0.561 -27.591 1.00 52.94 84 GLN A O 1
ATOM 642 N N . LEU A 1 85 ? -19.024 -0.622 -27.292 1.00 55.16 85 LEU A N 1
ATOM 643 C CA . LEU A 1 85 ? -18.591 -0.555 -28.673 1.00 55.16 85 LEU A CA 1
ATOM 644 C C . LEU A 1 85 ? -19.709 -1.251 -29.454 1.00 55.16 85 LEU A C 1
ATOM 646 O O . LEU A 1 85 ? -20.052 -2.381 -29.084 1.00 55.16 85 LEU A O 1
ATOM 650 N N . PRO A 1 86 ? -20.336 -0.607 -30.456 1.00 49.91 86 PRO A N 1
ATOM 651 C CA . PRO A 1 86 ? -21.195 -1.359 -31.346 1.00 49.91 86 PRO A CA 1
ATOM 652 C C . PRO A 1 86 ? -20.351 -2.529 -31.839 1.00 49.91 86 PRO A C 1
ATOM 654 O O . PRO A 1 86 ? -19.217 -2.333 -32.290 1.00 49.91 86 PRO A O 1
ATOM 657 N N . ALA A 1 87 ? -20.871 -3.741 -31.643 1.00 51.41 87 ALA A N 1
ATOM 658 C CA . ALA A 1 87 ? -20.307 -4.934 -32.236 1.00 51.41 87 ALA A CA 1
ATOM 659 C C . ALA A 1 87 ? -20.004 -4.581 -33.693 1.00 51.41 87 ALA A C 1
ATOM 661 O O . ALA A 1 87 ? -20.905 -4.152 -34.418 1.00 51.41 87 ALA A O 1
ATOM 662 N N . ARG A 1 88 ? -18.725 -4.650 -34.086 1.00 47.66 88 ARG A N 1
ATOM 663 C CA . ARG A 1 88 ? -18.355 -4.562 -35.497 1.00 47.66 88 ARG A CA 1
ATOM 664 C C . ARG A 1 88 ? -19.293 -5.518 -36.225 1.00 47.66 88 ARG A C 1
ATOM 666 O O . ARG A 1 88 ? -19.343 -6.697 -35.876 1.00 47.66 88 ARG A O 1
ATOM 673 N N . ALA A 1 89 ? -20.081 -4.975 -37.150 1.00 54.16 89 ALA A N 1
ATOM 674 C CA . ALA A 1 89 ? -20.927 -5.769 -38.020 1.00 54.16 89 ALA A CA 1
ATOM 675 C C . ALA A 1 89 ? -20.073 -6.901 -38.616 1.00 54.16 89 ALA A C 1
ATOM 677 O O . ALA A 1 89 ? -18.906 -6.645 -38.937 1.00 54.16 89 ALA A O 1
ATOM 678 N N . PRO A 1 90 ? -20.591 -8.134 -38.739 1.00 53.62 90 PRO A N 1
ATOM 679 C CA . PRO A 1 90 ? -19.881 -9.148 -39.495 1.00 53.62 90 PRO A CA 1
ATOM 680 C C . PRO A 1 90 ? -19.680 -8.594 -40.904 1.00 53.62 90 PRO A C 1
ATOM 682 O O . PRO A 1 90 ? -20.643 -8.206 -41.566 1.00 53.62 90 PRO A O 1
ATOM 685 N N . GLU A 1 91 ? -18.416 -8.472 -41.308 1.00 59.00 91 GLU A N 1
ATOM 686 C CA . GLU A 1 91 ? -18.041 -8.111 -42.667 1.00 59.00 91 GLU A CA 1
ATOM 687 C C . GLU A 1 91 ? -18.805 -9.036 -43.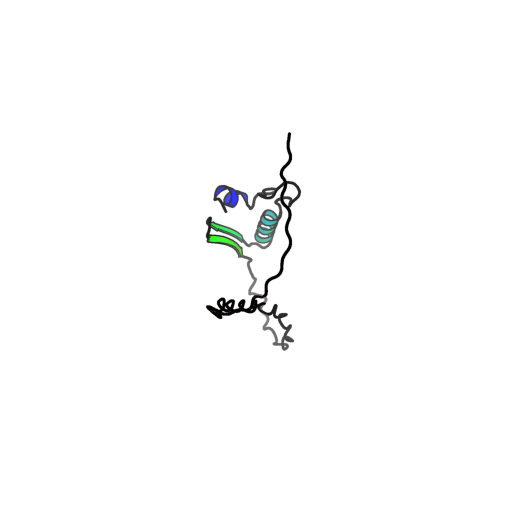616 1.00 59.00 91 GLU A C 1
ATOM 689 O O . GLU A 1 91 ? -18.707 -10.262 -43.522 1.00 59.00 91 GLU A O 1
ATOM 694 N N . SER A 1 92 ? -19.642 -8.441 -44.467 1.00 58.94 92 SER A N 1
ATOM 695 C CA . SER A 1 92 ? -20.386 -9.172 -45.484 1.00 58.94 92 SER A CA 1
ATOM 696 C C . SER A 1 92 ? -19.408 -10.026 -46.298 1.00 58.94 92 SER A C 1
ATOM 698 O O . SER A 1 92 ? -18.363 -9.514 -46.710 1.00 58.94 92 SER A O 1
ATOM 700 N N . PRO A 1 93 ? -19.710 -11.312 -46.539 1.00 70.94 93 PRO A N 1
ATOM 701 C CA . PRO A 1 93 ? -18.825 -12.179 -47.304 1.00 70.94 93 PRO A CA 1
ATOM 702 C C . PRO A 1 93 ? -18.630 -11.625 -48.727 1.00 70.94 93 PRO A C 1
ATOM 704 O O . PRO A 1 93 ? -19.566 -11.045 -49.285 1.00 70.94 93 PRO A O 1
ATOM 707 N N . PRO A 1 94 ? -17.442 -11.791 -49.337 1.00 61.25 94 PRO A N 1
ATOM 708 C CA . PRO A 1 94 ? -17.225 -11.390 -50.721 1.00 61.25 94 PRO A CA 1
ATOM 709 C C . PRO A 1 94 ? -18.156 -12.183 -51.647 1.00 61.25 94 PRO A C 1
ATOM 711 O O . PRO A 1 94 ? -18.211 -13.411 -51.580 1.00 61.25 94 PRO A O 1
ATOM 714 N N . ASP A 1 95 ? -18.890 -11.456 -52.493 1.00 58.88 95 ASP A N 1
ATOM 715 C CA . ASP A 1 95 ? -19.857 -11.986 -53.457 1.00 58.88 95 ASP A CA 1
ATOM 716 C C . ASP A 1 95 ? -19.197 -13.010 -54.407 1.00 58.88 95 ASP A C 1
ATOM 718 O O . ASP A 1 95 ? -18.303 -12.647 -55.187 1.00 58.88 95 ASP A O 1
ATOM 722 N N . PRO A 1 96 ? -19.597 -14.296 -54.368 1.00 54.38 96 PRO A N 1
ATOM 723 C CA . PRO A 1 96 ? -19.065 -15.310 -55.250 1.00 54.38 96 PRO A CA 1
ATOM 724 C C . PRO A 1 96 ? -19.851 -15.303 -56.563 1.00 54.38 96 PRO A C 1
ATOM 726 O O . PRO A 1 96 ? -20.742 -16.115 -56.795 1.00 54.38 96 PRO A O 1
ATOM 729 N N . GLY A 1 97 ? -19.427 -14.442 -57.483 1.00 51.25 97 GLY A N 1
ATOM 730 C CA . GLY A 1 97 ? -19.577 -14.717 -58.906 1.00 51.25 97 GLY A CA 1
ATOM 731 C C . GLY A 1 97 ? -20.565 -13.839 -59.662 1.00 51.25 97 GLY A C 1
ATOM 732 O O . GLY A 1 97 ? -21.757 -14.113 -59.757 1.00 51.25 97 GLY A O 1
ATOM 733 N N . ARG A 1 98 ? -19.996 -12.926 -60.450 1.00 53.19 98 ARG A N 1
ATOM 734 C CA . ARG A 1 98 ? -20.558 -12.580 -61.757 1.00 53.19 98 ARG A CA 1
ATOM 735 C C . ARG A 1 98 ? -19.482 -12.723 -62.819 1.00 53.19 98 ARG A C 1
ATOM 737 O O . ARG A 1 98 ? -18.713 -11.814 -63.109 1.00 53.19 98 ARG A O 1
ATOM 744 N N . GLY A 1 99 ? -19.395 -13.927 -63.370 1.00 45.91 99 GLY A N 1
ATOM 745 C CA . GLY A 1 99 ? -18.606 -14.169 -64.564 1.00 45.91 99 GLY A CA 1
ATOM 746 C C . GLY A 1 99 ? -19.298 -13.637 -65.824 1.00 45.91 99 GLY A C 1
ATOM 747 O O . GLY A 1 99 ? -20.525 -13.633 -65.894 1.00 45.91 99 GLY A O 1
ATOM 748 N N . ARG A 1 100 ? -18.454 -13.393 -66.847 1.00 51.25 100 ARG A N 1
ATOM 749 C CA . ARG A 1 100 ? -18.727 -13.501 -68.303 1.00 51.25 100 ARG A CA 1
ATOM 750 C C . ARG A 1 100 ? -19.518 -12.301 -68.896 1.00 51.25 100 ARG A C 1
ATOM 752 O O . ARG A 1 100 ? -20.510 -11.893 -68.326 1.00 51.25 100 ARG A O 1
ATOM 759 N N . ARG A 1 101 ? -19.214 -11.695 -70.054 1.00 47.38 101 ARG A N 1
ATOM 760 C CA . ARG A 1 101 ? -18.414 -12.008 -71.259 1.00 47.38 101 ARG A CA 1
ATOM 761 C C . ARG A 1 101 ? -18.170 -10.713 -72.062 1.00 47.38 101 ARG A C 1
ATOM 763 O O . ARG A 1 101 ? -19.104 -9.931 -72.105 1.00 47.38 101 ARG A O 1
ATOM 770 N N . ARG A 1 102 ? -17.045 -10.696 -72.811 1.00 51.50 102 ARG A N 1
ATOM 771 C CA . ARG A 1 102 ? -16.764 -10.072 -74.138 1.00 51.50 102 ARG A CA 1
ATOM 772 C C . ARG A 1 102 ? -17.019 -8.545 -74.227 1.00 51.50 102 ARG A C 1
ATOM 774 O O . ARG A 1 102 ? -17.917 -8.028 -73.602 1.00 51.50 102 ARG A O 1
ATOM 781 N N . ASP A 1 103 ? -16.163 -7.742 -74.852 1.00 42.50 103 ASP A N 1
ATOM 782 C CA . ASP A 1 103 ? -15.922 -7.737 -76.293 1.00 42.50 103 ASP A CA 1
ATOM 783 C C . ASP A 1 103 ? -14.543 -7.141 -76.651 1.00 42.50 103 ASP A C 1
ATOM 785 O O . ASP A 1 103 ? -14.086 -6.161 -76.068 1.00 42.50 103 ASP A O 1
ATOM 789 N N . LEU A 1 104 ? -13.891 -7.769 -77.635 1.00 53.06 104 LEU A N 1
ATOM 790 C CA . LEU A 1 104 ? -12.767 -7.224 -78.407 1.00 53.06 104 LEU A CA 1
ATOM 791 C C . LEU A 1 104 ? -13.262 -6.051 -79.286 1.00 53.06 104 LEU A C 1
ATOM 793 O O . LEU A 1 104 ? -14.414 -6.077 -79.718 1.00 53.06 104 LEU A O 1
ATOM 797 N N . PRO A 1 105 ? -12.380 -5.120 -79.696 1.00 50.72 105 PRO A N 1
ATOM 798 C CA . PRO A 1 105 ? -11.834 -5.274 -81.048 1.00 50.72 105 PRO A CA 1
ATOM 799 C C . PRO A 1 105 ? -10.329 -4.997 -81.195 1.00 50.72 105 PRO A C 1
ATOM 801 O O . PRO A 1 105 ? -9.688 -4.306 -80.409 1.00 50.72 105 PRO A O 1
ATOM 804 N N . LYS A 1 106 ? -9.800 -5.603 -82.266 1.00 50.22 106 LYS A N 1
ATOM 805 C CA . LYS A 1 106 ? -8.460 -5.476 -82.855 1.00 50.22 106 LYS A CA 1
ATOM 806 C C . LYS A 1 106 ? -8.131 -4.044 -83.299 1.00 50.22 106 LYS A C 1
ATOM 808 O O . LYS A 1 106 ? -9.009 -3.419 -83.875 1.00 50.22 106 LYS A O 1
ATOM 813 N N . THR A 1 107 ? -6.843 -3.678 -83.216 1.00 47.41 107 THR A N 1
ATOM 814 C CA . THR A 1 107 ? -5.960 -3.105 -84.280 1.00 47.41 107 THR A CA 1
ATOM 815 C C . THR A 1 107 ? -4.599 -2.775 -83.632 1.00 47.41 107 THR A C 1
ATOM 817 O O . THR A 1 107 ? -4.582 -2.093 -82.621 1.00 47.41 107 THR A O 1
ATOM 820 N N . ALA A 1 108 ? -3.493 -3.449 -83.974 1.00 43.84 108 ALA A N 1
ATOM 821 C CA . ALA A 1 108 ? -2.544 -3.180 -85.074 1.00 43.84 108 ALA A CA 1
ATOM 822 C C . ALA A 1 108 ? -1.351 -2.280 -84.655 1.00 43.84 108 ALA A C 1
ATOM 824 O O . ALA A 1 108 ? -1.557 -1.225 -84.072 1.00 43.84 108 ALA A O 1
ATOM 825 N N . GLY A 1 109 ? -0.123 -2.704 -85.003 1.00 44.34 109 GLY A N 1
ATOM 826 C CA . GLY A 1 109 ? 1.138 -1.939 -84.881 1.00 44.34 109 GLY A CA 1
ATOM 827 C C . GLY A 1 109 ? 2.103 -2.524 -83.829 1.00 44.34 109 GLY A C 1
ATOM 828 O O . GLY A 1 109 ? 1.876 -2.309 -82.651 1.00 44.34 109 GLY A O 1
ATOM 829 N N . GLN A 1 110 ? 3.057 -3.427 -84.098 1.00 46.59 110 GLN A N 1
ATOM 830 C CA . GLN A 1 110 ? 4.221 -3.412 -85.009 1.00 46.59 110 GLN A CA 1
ATOM 831 C C . GLN A 1 110 ? 5.493 -2.784 -84.388 1.00 46.59 110 GLN A C 1
ATOM 833 O O . GLN A 1 110 ? 5.458 -1.652 -83.926 1.00 46.59 110 GLN A O 1
ATOM 838 N N . GLY A 1 111 ? 6.605 -3.542 -84.446 1.00 44.25 111 GLY A N 1
ATOM 839 C CA . GLY A 1 111 ? 7.996 -3.137 -84.143 1.00 44.25 111 GLY A CA 1
ATOM 840 C C . GLY A 1 111 ? 8.526 -3.745 -82.833 1.00 44.25 111 GLY A C 1
ATOM 841 O O . GLY A 1 111 ? 8.126 -3.293 -81.773 1.00 44.25 111 GLY A O 1
ATOM 842 N N . ALA A 1 112 ? 9.267 -4.860 -82.761 1.00 47.59 112 ALA A N 1
ATOM 843 C CA . ALA A 1 112 ? 10.495 -5.309 -83.441 1.00 47.59 112 ALA A CA 1
ATOM 844 C C . ALA A 1 112 ? 11.772 -4.531 -83.044 1.00 47.59 112 ALA A C 1
ATOM 846 O O . ALA A 1 112 ? 11.850 -3.328 -83.263 1.00 47.59 112 ALA A O 1
ATOM 847 N N . GLY A 1 113 ? 12.777 -5.275 -82.550 1.00 44.09 113 GLY A N 1
ATOM 848 C CA . GLY A 1 113 ? 14.190 -4.879 -82.385 1.00 44.09 113 GLY A CA 1
ATOM 849 C C . GLY A 1 113 ? 14.559 -4.526 -80.938 1.00 44.09 113 GLY A C 1
ATOM 850 O O . GLY A 1 113 ? 14.098 -3.513 -80.440 1.00 44.09 113 GLY A O 1
ATOM 851 N N . SER A 1 114 ? 15.258 -5.324 -80.120 1.00 49.66 114 SER A N 1
ATOM 852 C CA . SER A 1 114 ? 16.569 -5.994 -80.251 1.00 49.66 114 SER A CA 1
ATOM 853 C C . SER A 1 114 ? 17.751 -5.045 -80.502 1.00 49.66 114 SER A C 1
ATOM 855 O O . SER A 1 114 ? 18.020 -4.687 -81.643 1.00 49.66 114 SER A O 1
ATOM 857 N N . SER A 1 115 ? 18.460 -4.690 -79.430 1.00 55.22 115 SER A N 1
ATOM 858 C CA . SER A 1 115 ? 19.890 -4.326 -79.358 1.00 55.22 115 SER A CA 1
A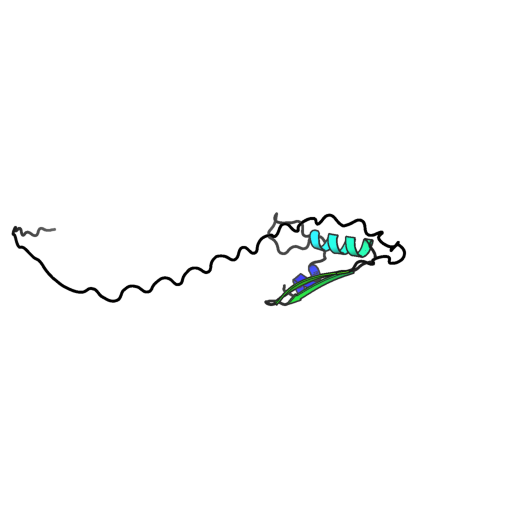TOM 859 C C . SER A 1 115 ? 20.165 -3.984 -77.887 1.00 55.22 115 SER A C 1
ATOM 861 O O . SER A 1 115 ? 19.361 -3.283 -77.289 1.00 55.22 115 SER A O 1
ATOM 863 N N . GLY A 1 116 ? 21.194 -4.449 -77.192 1.00 52.09 116 GLY A N 1
ATOM 864 C CA . GLY A 1 116 ? 22.457 -5.023 -77.623 1.00 52.09 116 GLY A CA 1
ATOM 865 C C . GLY A 1 116 ? 23.558 -4.368 -76.784 1.00 52.09 116 GLY A C 1
ATOM 866 O O . GLY A 1 116 ? 23.651 -3.145 -76.801 1.00 52.09 116 GLY A O 1
ATOM 867 N N . ILE A 1 117 ? 24.380 -5.221 -76.158 1.00 49.62 117 ILE A N 1
ATOM 868 C CA . ILE A 1 117 ? 25.699 -4.970 -75.539 1.00 49.62 117 ILE A CA 1
ATOM 869 C C . ILE A 1 117 ? 25.689 -4.294 -74.161 1.00 49.62 117 ILE A C 1
ATOM 871 O O . ILE A 1 117 ? 25.357 -3.096 -74.059 1.00 49.62 117 ILE A O 1
#

pLDDT: mean 74.27, std 19.98, range [42.5, 96.38]

Sequence (117 aa):
MAQDVLRRAGEPFFTTKPPGQGMGLGLFLVRLTAETYGGSFELRSSPGAGTSSILEIPYPQDELLPRTDEPQRSTSRPATANRQLPARAPESPPDPGRGRRRDLPKTAGQGAGSSGI

Secondary structure (DSSP, 8-state):
--HHHHHHTTSTT--SSPTTS--S-HHHHHHHHHHHTT-EEEEEEETTTEEEEEEE----STT------------------------PPPPPPP-----------------------